Protein AF-A0AAJ1ZBH8-F1 (afdb_monomer)

Mean predicted aligned error: 4.45 Å

Secondary structure (DSSP, 8-state):
-EEEEEEEES--HHHHHHHHHHSEEEETTEEEEEEE-HHHHHHHHHHHHHHHHHS--SEEEEEE--SSSSS--EEEEES--

Nearest PDB structures (foldseek):
  4p6i-assembly1_A  TM=8.992E-01  e=1.006E-05  Escherichia coli K-12
  5dlj-assembly1_E  TM=9.193E-01  e=1.578E-05  Escherichia coli K-12
  4mak-assembly1_A  TM=9.253E-01  e=2.814E-05  Escherichia coli str. K-12 substr. MG1655
  8fyc-assembly1_A  TM=8.878E-01  e=8.947E-05  Megasphaera
  4qdl-assembly1_E  TM=8.558E-01  e=6.919E-05  Escherichia coli K-12

Sequence (81 aa):
MALVVVVTRDVADRFRGYLASVMLEVSTGVYVAPRMNKGVRERTWSVLAEWHRCEPRGSVAMVWRERTRSGVSGSRSWGRR

Radius of gyration: 12.24 Å; Cα contacts (8 Å, |Δi|>4): 124; chains: 1; bounding box: 31×22×28 Å

Foldseek 3Di:
DKKKKKAWDFDDVVLVVVLVVQFPCPDVRITIDRDDDPVRVVVNVVVVVVSCVVPVTTKMKMWIQDPPDDDDTDIDMDDDD

Solvent-accessible surface area (backbone atoms only — not comparable to full-atom values): 4607 Å² total; per-residue (Å²): 110,24,42,36,40,38,41,50,43,75,54,61,68,69,58,54,58,54,46,55,74,76,24,49,67,81,47,94,50,32,31,41,29,77,70,39,43,70,68,60,51,53,50,53,51,52,54,55,50,50,52,35,71,79,49,83,52,42,31,44,38,39,40,29,51,50,92,89,54,102,54,82,61,47,73,52,73,54,57,82,133

Structure (mmCIF, N/CA/C/O backbone):
data_AF-A0AAJ1ZBH8-F1
#
_entry.id   AF-A0AAJ1ZBH8-F1
#
loop_
_atom_site.group_PDB
_atom_site.id
_atom_site.type_symbol
_atom_site.label_atom_id
_atom_site.label_alt_id
_atom_site.label_comp_id
_atom_site.label_asym_id
_atom_site.label_entity_id
_atom_site.label_seq_id
_atom_site.pdbx_PDB_ins_code
_atom_site.Cartn_x
_atom_site.Cartn_y
_atom_site.Cartn_z
_atom_site.occupancy
_atom_site.B_iso_or_equiv
_atom_site.auth_seq_id
_atom_site.auth_comp_id
_atom_site.auth_asym_id
_atom_site.auth_atom_id
_atom_site.pdbx_PDB_model_num
ATOM 1 N N . MET A 1 1 ? 14.218 2.291 -11.133 1.00 83.94 1 MET A N 1
ATOM 2 C CA . MET A 1 1 ? 12.754 2.101 -11.237 1.00 83.94 1 MET A CA 1
ATOM 3 C C . MET A 1 1 ? 12.443 0.618 -11.162 1.00 83.94 1 MET A C 1
ATOM 5 O O . MET A 1 1 ? 13.162 -0.156 -11.789 1.00 83.94 1 MET A O 1
ATOM 9 N N . ALA A 1 2 ? 11.419 0.246 -10.401 1.00 86.88 2 ALA A N 1
ATOM 10 C CA . ALA A 1 2 ? 10.950 -1.128 -10.242 1.00 86.88 2 ALA A CA 1
ATOM 11 C C . ALA A 1 2 ? 9.417 -1.177 -10.256 1.00 86.88 2 ALA A C 1
ATOM 13 O O . ALA A 1 2 ? 8.778 -0.193 -9.878 1.00 86.88 2 ALA A O 1
ATOM 14 N N . LEU A 1 3 ? 8.866 -2.329 -10.646 1.00 92.69 3 LEU A N 1
ATOM 15 C CA . LEU A 1 3 ? 7.486 -2.687 -10.331 1.00 92.69 3 LEU A CA 1
ATOM 16 C C . LEU A 1 3 ? 7.354 -2.778 -8.807 1.00 92.69 3 LEU A C 1
ATOM 18 O O . LEU A 1 3 ? 8.186 -3.434 -8.171 1.00 92.69 3 LEU A O 1
ATOM 22 N N . VAL A 1 4 ? 6.336 -2.125 -8.251 1.00 95.81 4 VAL A N 1
ATOM 23 C CA . VAL A 1 4 ? 5.968 -2.192 -6.833 1.00 95.81 4 VAL A CA 1
ATOM 24 C C . VAL A 1 4 ? 4.509 -2.608 -6.724 1.00 95.81 4 VAL A C 1
ATOM 26 O O . VAL A 1 4 ? 3.659 -2.056 -7.422 1.00 95.81 4 VAL A O 1
ATOM 29 N N . VAL A 1 5 ? 4.236 -3.555 -5.834 1.00 97.12 5 VAL A N 1
ATOM 30 C CA . VAL A 1 5 ? 2.886 -3.961 -5.446 1.00 97.12 5 VAL A CA 1
ATOM 31 C C . VAL A 1 5 ? 2.731 -3.724 -3.949 1.00 97.12 5 VAL A C 1
ATOM 33 O O . VAL A 1 5 ? 3.618 -4.084 -3.174 1.00 97.12 5 VAL A O 1
ATOM 36 N N . VAL A 1 6 ? 1.624 -3.105 -3.549 1.00 97.94 6 VAL A N 1
ATOM 37 C CA . VAL A 1 6 ? 1.235 -2.924 -2.148 1.00 97.94 6 VAL A CA 1
ATOM 38 C C . VAL A 1 6 ? -0.108 -3.607 -1.932 1.00 97.94 6 VAL A C 1
ATOM 40 O O . VAL A 1 6 ? -1.047 -3.367 -2.681 1.00 97.94 6 VAL A O 1
ATOM 43 N N . VAL A 1 7 ? -0.196 -4.451 -0.911 1.00 98.06 7 VAL A N 1
ATOM 44 C CA . VAL A 1 7 ? -1.427 -5.119 -0.482 1.00 98.06 7 VAL A CA 1
ATOM 45 C C . VAL A 1 7 ? -1.784 -4.610 0.905 1.00 98.06 7 VAL A C 1
ATOM 47 O O . VAL A 1 7 ? -0.922 -4.588 1.784 1.00 98.06 7 VAL A O 1
ATOM 50 N N . THR A 1 8 ? -3.034 -4.208 1.110 1.00 97.62 8 THR A N 1
ATOM 51 C CA . THR A 1 8 ? -3.563 -3.769 2.403 1.00 97.62 8 THR A CA 1
ATOM 52 C C . THR A 1 8 ? -4.730 -4.648 2.843 1.00 97.62 8 THR A C 1
ATOM 54 O O . THR A 1 8 ? -5.480 -5.177 2.025 1.00 97.62 8 THR A O 1
ATOM 57 N N . ARG A 1 9 ? -4.894 -4.810 4.158 1.00 96.88 9 ARG A N 1
ATOM 58 C CA . ARG A 1 9 ? -6.049 -5.489 4.761 1.00 96.88 9 ARG A CA 1
ATOM 59 C C . ARG A 1 9 ? -6.438 -4.781 6.050 1.00 96.88 9 ARG A C 1
ATOM 61 O O . ARG A 1 9 ? -5.586 -4.613 6.915 1.00 96.88 9 ARG A O 1
ATOM 68 N N . ASP A 1 10 ? -7.714 -4.417 6.170 1.00 95.69 10 ASP A N 1
ATOM 69 C CA . ASP A 1 10 ? -8.305 -3.787 7.364 1.00 95.69 10 ASP A CA 1
ATOM 70 C C . ASP A 1 10 ? -7.540 -2.545 7.875 1.00 95.69 10 ASP A C 1
ATOM 72 O O . ASP A 1 10 ? -7.370 -2.333 9.070 1.00 95.69 10 ASP A O 1
ATOM 76 N N . VAL A 1 11 ? -7.024 -1.725 6.960 1.00 95.75 11 VAL A N 1
ATOM 77 C CA . VAL A 1 11 ? -6.361 -0.453 7.295 1.00 95.75 11 VAL A CA 1
ATOM 78 C C . VAL A 1 11 ? -7.376 0.690 7.350 1.00 95.75 11 VAL A C 1
ATOM 80 O O . VAL A 1 11 ? -8.416 0.622 6.699 1.00 95.75 11 VAL A O 1
ATOM 83 N N . ALA A 1 12 ? -7.058 1.765 8.074 1.00 94.25 12 ALA A N 1
ATOM 84 C CA . ALA A 1 12 ? -7.870 2.983 8.070 1.00 94.25 12 ALA A CA 1
ATOM 85 C C . ALA A 1 12 ? -7.976 3.601 6.658 1.00 94.25 12 ALA A C 1
ATOM 87 O O . ALA A 1 12 ? -7.029 3.533 5.869 1.00 94.25 12 ALA A O 1
ATOM 88 N N . ASP A 1 13 ? -9.087 4.279 6.354 1.00 93.06 13 ASP A N 1
ATOM 89 C CA . ASP A 1 13 ? -9.398 4.768 4.998 1.00 93.06 13 ASP A CA 1
ATOM 90 C C . ASP A 1 13 ? -8.335 5.705 4.406 1.00 93.06 13 ASP A C 1
ATOM 92 O O . ASP A 1 13 ? -8.078 5.679 3.199 1.00 93.06 13 ASP A O 1
ATOM 96 N N . ARG A 1 14 ? -7.629 6.468 5.255 1.00 95.44 14 ARG A N 1
ATOM 97 C CA . ARG A 1 14 ? -6.516 7.338 4.831 1.00 95.44 14 ARG A CA 1
ATOM 98 C C . ARG A 1 14 ? -5.433 6.592 4.044 1.00 95.44 14 ARG A C 1
ATOM 100 O O . ARG A 1 14 ? -4.876 7.153 3.103 1.00 95.44 14 ARG A O 1
ATOM 107 N N . PHE A 1 15 ? -5.170 5.322 4.375 1.00 97.38 15 PHE A N 1
ATOM 108 C CA . PHE A 1 15 ? -4.196 4.484 3.667 1.00 97.38 15 PHE A CA 1
ATOM 109 C C . PHE A 1 15 ? -4.614 4.270 2.216 1.00 97.38 15 PHE A C 1
ATOM 111 O O . PHE A 1 15 ? -3.787 4.393 1.314 1.00 97.38 15 PHE A O 1
ATOM 118 N N . ARG A 1 16 ? -5.901 3.980 1.999 1.00 95.62 16 ARG A N 1
ATOM 119 C CA . ARG A 1 16 ? -6.468 3.708 0.675 1.00 95.62 16 ARG A CA 1
ATOM 120 C C . ARG A 1 16 ? -6.439 4.963 -0.187 1.00 95.62 16 ARG A C 1
ATOM 122 O O . ARG A 1 16 ? -5.935 4.910 -1.303 1.00 95.62 16 ARG A O 1
ATOM 129 N N . GLY A 1 17 ? -6.876 6.098 0.367 1.00 96.12 17 GLY A N 1
ATOM 130 C CA . GLY A 1 17 ? -6.841 7.388 -0.328 1.00 96.12 17 GLY A CA 1
ATOM 131 C C . GLY A 1 17 ? -5.427 7.789 -0.756 1.00 96.12 17 GLY A C 1
ATOM 132 O O . GLY A 1 17 ? -5.204 8.165 -1.906 1.00 96.12 17 GLY A O 1
ATOM 133 N N . TYR A 1 18 ? -4.442 7.635 0.133 1.00 97.69 18 TYR A N 1
ATOM 134 C CA . TYR A 1 18 ? -3.049 7.916 -0.209 1.00 97.69 18 TYR A CA 1
ATOM 135 C C . TYR A 1 18 ? -2.501 6.963 -1.271 1.00 97.69 18 TYR A C 1
ATOM 137 O O . TYR A 1 18 ? -1.945 7.425 -2.264 1.00 97.69 18 TYR A O 1
ATOM 145 N N . LEU A 1 19 ? -2.673 5.649 -1.107 1.00 98.00 19 LEU A N 1
ATOM 146 C CA . LEU A 1 19 ? -2.168 4.670 -2.070 1.00 98.00 19 LEU A CA 1
ATOM 147 C C . LEU A 1 19 ? -2.798 4.845 -3.457 1.00 98.00 19 LEU A C 1
ATOM 149 O O . LEU A 1 19 ? -2.064 4.837 -4.441 1.00 98.00 19 LEU A O 1
ATOM 153 N N . ALA A 1 20 ? -4.106 5.099 -3.538 1.00 97.19 20 ALA A N 1
ATOM 154 C CA . ALA A 1 20 ? -4.799 5.381 -4.795 1.00 97.19 20 ALA A CA 1
ATOM 155 C C . ALA A 1 20 ? -4.308 6.670 -5.486 1.00 97.19 20 ALA A C 1
ATOM 157 O O . ALA A 1 20 ? -4.400 6.789 -6.704 1.00 97.19 20 AL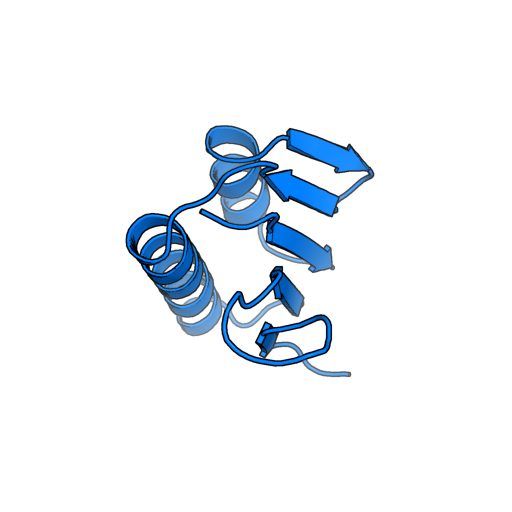A A O 1
ATOM 158 N N . SER A 1 21 ? -3.746 7.628 -4.738 1.00 96.50 21 SER A N 1
ATOM 159 C CA . 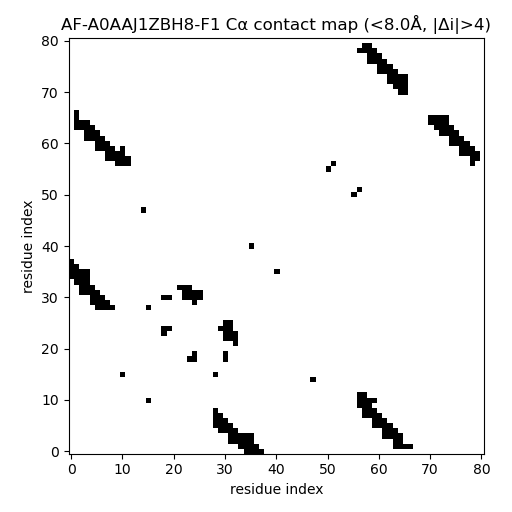SER A 1 21 ? -3.200 8.866 -5.318 1.00 96.50 21 SER A CA 1
ATOM 160 C C . SER A 1 21 ? -1.848 8.679 -6.021 1.00 96.50 21 SER A C 1
ATOM 162 O O . SER A 1 21 ? -1.473 9.494 -6.862 1.00 96.50 21 SER A O 1
ATOM 164 N N . VAL A 1 22 ? -1.101 7.618 -5.688 1.00 96.44 22 VAL A N 1
ATOM 165 C CA . VAL A 1 22 ? 0.260 7.369 -6.208 1.00 96.44 22 VAL A CA 1
ATOM 166 C C . VAL A 1 22 ? 0.417 6.018 -6.916 1.00 96.44 22 VAL A C 1
ATOM 168 O O . VAL A 1 22 ? 1.470 5.746 -7.500 1.00 96.44 22 VAL A O 1
ATOM 171 N N . MET A 1 23 ? -0.599 5.154 -6.865 1.00 97.88 23 MET A N 1
ATOM 172 C CA . MET A 1 23 ? -0.605 3.800 -7.423 1.00 97.88 23 MET A CA 1
ATOM 173 C C . MET A 1 23 ? -1.992 3.445 -7.976 1.00 97.88 23 MET A C 1
ATOM 175 O O . MET A 1 23 ? -3.007 3.943 -7.500 1.00 97.88 23 MET A O 1
ATOM 179 N N . LEU A 1 24 ? -2.043 2.530 -8.947 1.00 98.00 24 LEU A N 1
ATOM 180 C CA . LEU A 1 24 ? -3.295 2.004 -9.495 1.00 98.00 24 LEU A CA 1
ATOM 181 C C . LEU A 1 24 ? -3.869 0.917 -8.575 1.00 98.00 24 LEU A C 1
ATOM 183 O O . LEU A 1 24 ? -3.198 -0.092 -8.365 1.00 98.00 24 LEU A O 1
ATOM 187 N N . GLU A 1 25 ? -5.096 1.071 -8.074 1.00 98.19 25 GLU A N 1
ATOM 188 C CA . GLU A 1 25 ? -5.821 -0.007 -7.377 1.00 98.19 25 GLU A CA 1
ATOM 189 C C . GLU A 1 25 ? -6.390 -0.991 -8.416 1.00 98.19 25 GLU A C 1
ATOM 191 O O . GLU A 1 25 ? -7.315 -0.662 -9.152 1.00 98.19 25 GLU A O 1
ATOM 196 N N . VAL A 1 26 ? -5.800 -2.185 -8.524 1.00 98.00 26 VAL A N 1
ATOM 197 C CA . VAL A 1 26 ? -6.197 -3.216 -9.512 1.00 98.00 26 VAL A CA 1
ATOM 198 C C . VAL A 1 26 ? -7.240 -4.193 -8.967 1.00 98.00 26 VAL A C 1
ATOM 200 O O . VAL A 1 26 ? -7.897 -4.898 -9.723 1.00 98.00 26 VAL A O 1
ATOM 203 N N . SER A 1 27 ? -7.354 -4.263 -7.644 1.00 97.94 27 SER A N 1
ATOM 204 C CA .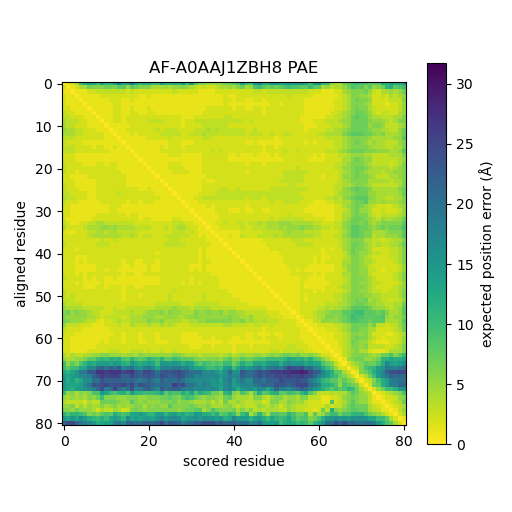 SER A 1 27 ? -8.345 -5.027 -6.892 1.00 97.94 27 SER A CA 1
ATOM 205 C C . SER A 1 27 ?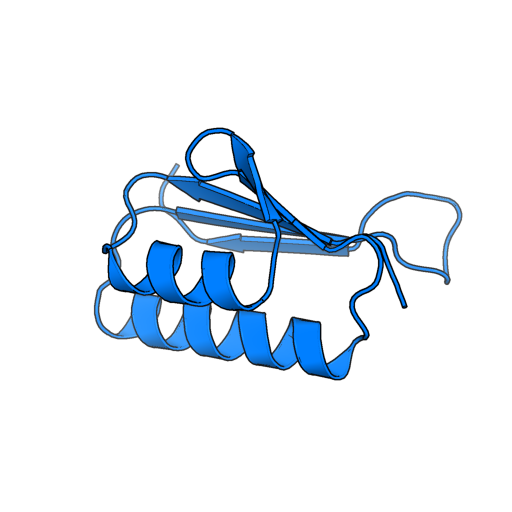 -8.450 -4.410 -5.499 1.00 97.94 27 SER A C 1
ATOM 207 O O . SER A 1 27 ? -7.602 -3.600 -5.124 1.00 97.94 27 SER A O 1
ATOM 209 N N . THR A 1 28 ? -9.460 -4.783 -4.716 1.00 96.38 28 THR A N 1
ATOM 210 C CA . THR A 1 28 ? -9.685 -4.229 -3.376 1.00 96.38 28 THR A CA 1
ATOM 211 C C . THR A 1 28 ? -8.432 -4.346 -2.506 1.00 96.38 28 THR A C 1
ATOM 213 O O . THR A 1 28 ? -8.009 -5.446 -2.158 1.00 96.38 28 THR A O 1
ATOM 216 N N . GLY A 1 29 ? -7.838 -3.202 -2.155 1.00 97.06 29 GLY A N 1
ATOM 217 C CA . GLY A 1 29 ? -6.633 -3.150 -1.323 1.00 97.06 29 GLY A CA 1
ATOM 218 C C . GLY A 1 29 ? -5.348 -3.608 -2.024 1.00 97.06 29 GLY A C 1
ATOM 219 O O . GLY A 1 29 ? -4.337 -3.800 -1.353 1.00 97.06 29 GLY A O 1
ATOM 220 N N . VAL A 1 30 ? -5.352 -3.784 -3.350 1.00 98.25 30 VAL A N 1
ATOM 221 C CA . VAL A 1 30 ? -4.175 -4.176 -4.139 1.00 98.25 30 VAL A CA 1
ATOM 222 C C . VAL A 1 30 ? -3.783 -3.040 -5.072 1.00 98.25 30 VAL A C 1
ATOM 224 O O . VAL A 1 30 ? -4.485 -2.733 -6.032 1.00 98.25 30 VAL A O 1
ATOM 227 N N . TYR A 1 31 ? -2.616 -2.459 -4.818 1.00 98.44 31 TYR A N 1
ATOM 228 C CA . TYR A 1 31 ? -2.102 -1.285 -5.508 1.00 98.44 31 TYR A CA 1
ATOM 229 C C . TYR A 1 31 ? -0.844 -1.624 -6.302 1.00 98.44 31 TYR A C 1
ATOM 231 O O . TYR A 1 31 ? 0.075 -2.261 -5.785 1.00 98.44 31 TYR A O 1
ATOM 239 N N . VAL A 1 32 ? -0.764 -1.159 -7.547 1.00 97.88 32 VAL A N 1
ATOM 240 C CA . VAL A 1 32 ? 0.342 -1.441 -8.467 1.00 97.88 32 VAL A CA 1
ATOM 241 C C . VAL A 1 32 ? 0.934 -0.143 -9.008 1.00 97.88 32 VAL A C 1
ATOM 243 O O . VAL A 1 32 ? 0.232 0.717 -9.536 1.00 97.88 32 VAL A O 1
ATOM 246 N N . ALA A 1 33 ? 2.259 -0.022 -8.924 1.00 96.81 33 ALA A N 1
ATOM 247 C CA . ALA A 1 33 ? 3.035 1.007 -9.607 1.00 96.81 33 ALA A CA 1
ATOM 248 C C . ALA A 1 33 ? 4.063 0.339 -10.535 1.00 96.81 33 ALA A C 1
ATOM 250 O O . ALA A 1 33 ? 5.074 -0.183 -10.051 1.00 96.81 33 ALA A O 1
ATOM 251 N N . PRO A 1 34 ? 3.861 0.369 -11.867 1.00 92.81 34 PRO A N 1
ATOM 252 C CA . PRO A 1 34 ? 4.771 -0.269 -12.824 1.00 92.81 34 PRO A CA 1
ATOM 253 C C . PRO A 1 34 ? 6.203 0.277 -12.772 1.00 92.81 34 PRO A C 1
ATOM 255 O O . PRO A 1 34 ? 7.166 -0.438 -13.056 1.00 92.81 34 PRO A O 1
ATOM 258 N N . ARG A 1 35 ? 6.352 1.562 -12.424 1.00 92.38 35 ARG A N 1
ATOM 259 C CA . ARG A 1 35 ? 7.640 2.257 -12.345 1.00 92.38 35 ARG A CA 1
ATOM 260 C C . ARG A 1 35 ? 7.688 3.178 -11.131 1.00 92.38 35 ARG A C 1
ATOM 262 O O . ARG A 1 35 ? 7.419 4.366 -11.239 1.00 92.38 35 ARG A O 1
ATOM 269 N N . MET A 1 36 ? 8.130 2.651 -9.995 1.00 93.81 36 MET A N 1
ATOM 270 C CA . MET A 1 36 ? 8.435 3.460 -8.814 1.00 93.81 36 MET A CA 1
ATOM 271 C C . MET A 1 36 ? 9.950 3.528 -8.602 1.00 93.81 36 MET A C 1
ATOM 273 O O . MET A 1 36 ? 10.671 2.527 -8.718 1.00 93.81 36 MET A O 1
ATOM 277 N N . ASN A 1 37 ? 10.477 4.727 -8.355 1.00 92.88 37 ASN A N 1
ATOM 278 C CA . ASN A 1 37 ? 11.879 4.890 -7.974 1.00 92.88 37 ASN A CA 1
ATOM 279 C C . ASN A 1 37 ? 12.072 4.568 -6.475 1.00 92.88 37 ASN A C 1
ATOM 281 O O . ASN A 1 37 ? 11.103 4.462 -5.724 1.00 92.88 37 ASN A O 1
ATOM 285 N N . LYS A 1 38 ? 13.326 4.374 -6.047 1.00 92.62 38 LYS A N 1
ATOM 286 C CA . LYS A 1 38 ? 13.647 3.989 -4.664 1.00 92.62 38 LYS A CA 1
ATOM 287 C C . LYS A 1 38 ? 13.172 5.038 -3.648 1.00 92.62 38 LYS A C 1
ATOM 289 O O . LYS A 1 38 ? 12.545 4.659 -2.670 1.00 92.62 38 LYS A O 1
ATOM 294 N N . GLY A 1 39 ? 13.398 6.326 -3.917 1.00 95.25 39 GLY A N 1
ATOM 295 C CA . GLY A 1 39 ? 13.032 7.410 -2.999 1.00 95.25 39 GLY A CA 1
ATOM 296 C C . GLY A 1 39 ? 11.521 7.556 -2.793 1.00 95.25 39 GLY A C 1
ATOM 297 O O . GLY A 1 39 ? 11.074 7.703 -1.661 1.00 95.25 39 GLY A O 1
ATOM 298 N N . VAL A 1 40 ? 10.722 7.449 -3.861 1.00 95.12 40 VAL A N 1
ATOM 299 C CA . VAL A 1 40 ? 9.251 7.447 -3.768 1.00 95.12 40 VAL A CA 1
ATOM 300 C C . VAL A 1 40 ? 8.788 6.241 -2.962 1.00 95.12 40 VAL A C 1
ATOM 302 O O . VAL A 1 40 ? 8.016 6.408 -2.030 1.00 95.12 40 VAL A O 1
ATOM 305 N N . ARG A 1 41 ? 9.325 5.048 -3.245 1.00 95.44 41 ARG A N 1
ATOM 306 C CA . ARG A 1 41 ? 8.982 3.827 -2.504 1.00 95.44 41 ARG A CA 1
ATOM 307 C C . ARG A 1 41 ? 9.296 3.939 -1.010 1.00 95.44 41 ARG A C 1
ATOM 309 O O . ARG A 1 41 ? 8.465 3.578 -0.184 1.00 95.44 41 ARG A O 1
ATOM 316 N N . GLU A 1 42 ? 10.482 4.431 -0.662 1.00 95.94 42 GLU A N 1
ATOM 317 C CA . GLU A 1 42 ? 10.896 4.629 0.731 1.00 95.94 42 GLU A CA 1
ATOM 318 C C . GLU A 1 42 ? 10.021 5.666 1.434 1.00 95.94 42 GLU A C 1
ATOM 320 O O . GLU A 1 42 ? 9.579 5.425 2.554 1.00 95.94 42 GLU A O 1
ATOM 325 N N . ARG A 1 43 ? 9.692 6.773 0.759 1.00 97.38 43 ARG A N 1
ATOM 326 C CA . ARG A 1 43 ? 8.776 7.787 1.292 1.00 97.38 43 ARG A CA 1
ATOM 327 C C . ARG A 1 43 ? 7.371 7.230 1.510 1.00 97.38 43 ARG A C 1
ATOM 329 O O . ARG A 1 43 ? 6.825 7.415 2.592 1.00 97.38 43 ARG A O 1
ATOM 336 N N . THR A 1 44 ? 6.817 6.518 0.528 1.00 97.25 44 THR A N 1
ATOM 337 C CA . THR A 1 44 ? 5.523 5.834 0.648 1.00 97.25 44 THR A CA 1
ATOM 338 C C . THR A 1 44 ? 5.530 4.898 1.850 1.00 97.25 44 THR A C 1
ATOM 340 O O . THR A 1 44 ? 4.639 4.977 2.686 1.00 97.25 44 THR A O 1
ATOM 343 N N . TRP A 1 45 ? 6.564 4.066 2.001 1.00 97.50 45 TRP A N 1
ATOM 344 C CA . TRP A 1 45 ? 6.681 3.165 3.145 1.00 97.50 45 TRP A CA 1
ATOM 345 C C . TRP A 1 45 ? 6.728 3.909 4.483 1.00 97.50 45 TRP A C 1
ATOM 347 O O . TRP A 1 45 ? 6.026 3.516 5.410 1.00 97.50 45 TRP A O 1
ATOM 357 N N . SER A 1 46 ? 7.505 4.992 4.585 1.00 97.81 46 SER A N 1
ATOM 358 C CA . SER A 1 46 ? 7.599 5.797 5.808 1.00 97.81 46 SER A CA 1
ATOM 359 C C . SER A 1 46 ? 6.255 6.395 6.227 1.00 97.81 46 SER A C 1
ATOM 361 O O . SER A 1 46 ? 5.909 6.291 7.401 1.00 97.81 46 SER A O 1
ATOM 363 N N . VAL A 1 47 ? 5.479 6.940 5.280 1.00 97.50 47 VAL A N 1
ATOM 364 C CA . VAL A 1 47 ? 4.132 7.484 5.543 1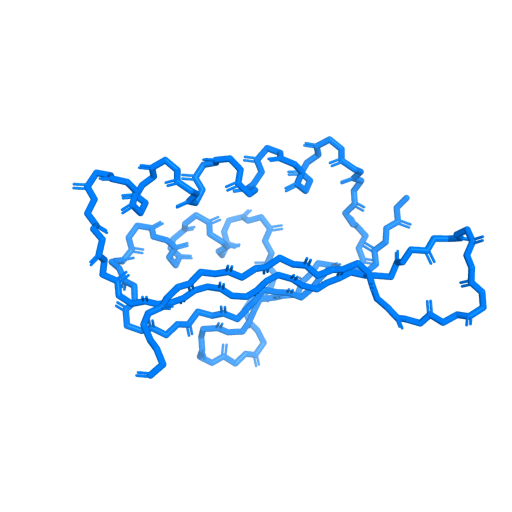.00 97.50 47 VAL A CA 1
ATOM 365 C C . VAL 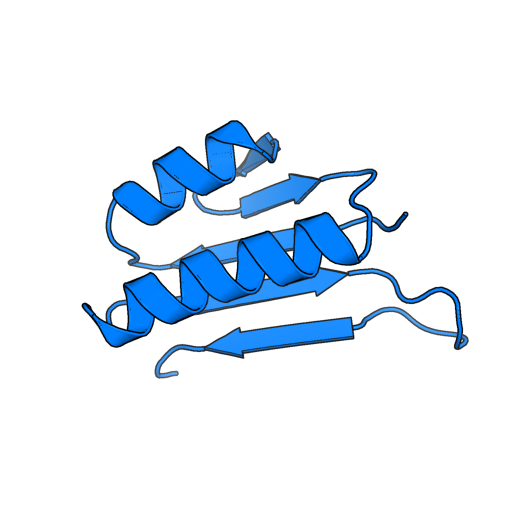A 1 47 ? 3.204 6.399 6.093 1.00 97.50 47 VAL A C 1
ATOM 367 O O . VAL A 1 47 ? 2.581 6.581 7.137 1.00 97.50 47 VAL A O 1
ATOM 370 N N . LEU A 1 48 ? 3.153 5.236 5.433 1.00 97.25 48 LEU A N 1
ATOM 371 C CA . LEU A 1 48 ? 2.312 4.119 5.874 1.00 97.25 48 LEU A CA 1
ATOM 372 C C . LEU A 1 48 ? 2.738 3.598 7.259 1.00 97.25 48 LEU A C 1
ATOM 374 O O . LEU A 1 48 ? 1.881 3.286 8.085 1.00 97.25 48 LEU A O 1
ATOM 378 N N . ALA A 1 49 ? 4.048 3.525 7.527 1.00 96.75 49 ALA A N 1
ATOM 379 C CA . ALA A 1 49 ? 4.580 3.100 8.824 1.00 96.75 49 ALA A CA 1
ATOM 380 C C . ALA A 1 49 ? 4.190 4.072 9.938 1.00 96.75 49 ALA A C 1
ATOM 382 O O . ALA A 1 49 ? 3.830 3.653 11.033 1.00 96.75 49 ALA A O 1
ATOM 383 N N . GLU A 1 50 ? 4.303 5.371 9.670 1.00 96.75 50 GLU A N 1
ATOM 384 C CA . GLU A 1 50 ? 3.987 6.424 10.627 1.00 96.75 50 GLU A CA 1
ATOM 385 C C . GLU A 1 50 ? 2.511 6.402 11.003 1.00 96.75 50 GLU A C 1
ATOM 387 O O . GLU A 1 50 ? 2.181 6.371 12.186 1.00 96.75 50 GLU A O 1
ATOM 392 N N . TRP A 1 51 ? 1.625 6.298 10.014 1.00 96.12 51 TRP A N 1
ATOM 393 C CA . TRP A 1 51 ? 0.195 6.165 10.270 1.00 96.12 51 TRP A CA 1
ATOM 394 C C . TRP A 1 51 ? -0.138 4.912 11.068 1.00 96.12 51 TRP A C 1
ATOM 396 O O . TRP A 1 51 ? -0.923 4.992 12.010 1.00 96.12 51 TRP A O 1
ATOM 406 N N . HIS A 1 52 ? 0.502 3.786 10.747 1.00 94.88 52 HIS A N 1
ATOM 407 C CA . HIS A 1 52 ? 0.314 2.545 11.490 1.00 94.88 52 HIS A CA 1
ATOM 408 C C . HIS A 1 52 ? 0.867 2.638 12.924 1.00 94.88 52 HIS A C 1
ATOM 410 O O . HIS A 1 52 ? 0.334 2.005 13.827 1.00 94.88 52 HIS A O 1
ATOM 416 N N . ARG A 1 53 ? 1.918 3.430 13.183 1.00 94.00 53 ARG A N 1
ATOM 417 C CA . ARG A 1 53 ? 2.378 3.693 14.560 1.00 94.00 53 ARG A CA 1
ATOM 418 C C . ARG A 1 53 ? 1.355 4.495 15.360 1.00 94.00 53 ARG A C 1
ATOM 420 O O . ARG A 1 53 ? 1.169 4.205 16.536 1.00 94.00 53 ARG A O 1
ATOM 427 N N . CYS A 1 54 ? 0.711 5.482 14.740 1.00 94.38 54 CYS A N 1
ATOM 428 C CA . CYS A 1 54 ? -0.341 6.267 15.389 1.00 94.38 54 CYS A CA 1
ATOM 429 C C . CYS A 1 54 ? -1.615 5.446 15.629 1.00 94.38 54 CYS A C 1
ATOM 431 O O . CYS A 1 54 ? -2.313 5.670 16.611 1.00 94.38 54 CYS A O 1
ATOM 433 N N . GLU A 1 55 ? -1.925 4.514 14.730 1.00 93.00 55 GLU A N 1
ATOM 434 C CA . GLU A 1 55 ? -3.131 3.691 14.772 1.00 93.00 55 GLU A CA 1
ATOM 435 C C . GLU A 1 55 ? -2.802 2.271 14.276 1.00 93.00 55 GLU A C 1
ATOM 437 O O . GLU A 1 55 ? -2.877 1.993 13.073 1.00 93.00 55 GLU A O 1
ATOM 442 N N . PRO A 1 56 ? -2.378 1.367 15.177 1.00 90.38 56 PRO A N 1
ATOM 443 C CA . PRO A 1 56 ? -1.899 0.036 14.812 1.00 90.38 56 PRO A CA 1
ATOM 444 C C . PRO A 1 56 ? -3.066 -0.907 14.500 1.00 90.38 56 PRO A C 1
ATOM 446 O O . PRO A 1 56 ? -3.435 -1.765 15.306 1.00 90.38 56 PRO A O 1
ATOM 449 N N . ARG A 1 57 ? -3.643 -0.735 13.308 1.00 92.06 57 ARG A N 1
ATOM 450 C CA . ARG A 1 57 ? -4.760 -1.517 12.773 1.00 92.06 57 ARG A CA 1
ATOM 451 C C . ARG A 1 57 ? -4.419 -2.089 11.394 1.00 92.06 57 ARG A C 1
ATOM 453 O O . ARG A 1 57 ? -3.817 -1.414 10.557 1.00 92.06 57 ARG A O 1
ATOM 460 N N . GLY A 1 58 ? -4.860 -3.322 11.155 1.00 95.00 58 GLY A N 1
ATOM 461 C CA . GLY A 1 58 ? -4.742 -3.979 9.860 1.00 95.00 58 GLY A CA 1
ATOM 462 C C . GLY A 1 58 ? -3.326 -4.435 9.524 1.00 95.00 58 GLY A C 1
ATOM 463 O O . GLY A 1 58 ? -2.489 -4.686 10.393 1.00 95.00 58 GLY A O 1
ATOM 464 N N . SER A 1 59 ? -3.070 -4.593 8.229 1.00 96.31 59 SER A N 1
ATOM 465 C CA . SER A 1 59 ? -1.773 -5.011 7.704 1.00 96.31 59 SER A CA 1
ATOM 466 C C . SER A 1 59 ? -1.487 -4.397 6.339 1.00 96.31 59 SER A C 1
ATOM 468 O O . SER A 1 59 ? -2.401 -4.097 5.565 1.00 96.31 59 SER A O 1
ATOM 470 N N . VAL A 1 60 ? -0.197 -4.220 6.047 1.00 97.31 60 VAL A N 1
ATOM 471 C CA . VAL A 1 60 ? 0.299 -3.782 4.740 1.00 97.31 60 VAL A CA 1
ATOM 472 C C . VAL A 1 60 ? 1.513 -4.621 4.366 1.00 97.31 60 VAL A C 1
ATOM 474 O O . VAL A 1 60 ? 2.430 -4.787 5.171 1.00 97.31 60 VAL A O 1
ATOM 477 N N . ALA A 1 61 ? 1.547 -5.100 3.128 1.00 97.25 61 ALA A N 1
ATOM 478 C CA . ALA A 1 61 ? 2.709 -5.722 2.511 1.00 97.25 61 ALA A CA 1
ATOM 479 C C . ALA A 1 61 ? 3.105 -4.941 1.257 1.00 97.25 61 ALA A C 1
ATOM 481 O O . ALA A 1 61 ? 2.264 -4.644 0.418 1.00 97.25 61 ALA A O 1
ATOM 482 N N . MET A 1 62 ? 4.387 -4.624 1.116 1.00 97.19 62 MET A N 1
ATOM 483 C CA . MET A 1 62 ? 4.967 -4.005 -0.071 1.00 97.19 62 MET A CA 1
ATOM 484 C C . MET A 1 62 ? 6.023 -4.940 -0.652 1.00 97.19 62 MET A C 1
ATOM 486 O O . MET A 1 62 ? 6.955 -5.331 0.051 1.00 97.19 62 MET A O 1
ATOM 490 N N . VAL A 1 63 ? 5.915 -5.250 -1.941 1.00 95.12 63 VAL A N 1
ATOM 491 C CA . VAL A 1 63 ? 6.897 -6.047 -2.685 1.00 95.12 63 VAL A CA 1
ATOM 492 C C . VAL A 1 63 ? 7.365 -5.294 -3.921 1.00 95.12 63 VAL A C 1
ATOM 494 O O . VAL A 1 63 ? 6.593 -4.585 -4.566 1.00 95.12 63 VAL A O 1
ATOM 497 N N . TRP A 1 64 ? 8.643 -5.426 -4.264 1.00 93.00 64 TRP A N 1
ATOM 498 C CA . TRP A 1 64 ? 9.202 -4.821 -5.467 1.00 93.00 64 TRP A CA 1
ATOM 499 C C . TRP A 1 64 ? 10.297 -5.674 -6.086 1.00 93.00 64 TRP A C 1
ATOM 501 O O . TRP A 1 64 ? 10.970 -6.455 -5.417 1.00 93.00 64 TRP A O 1
ATOM 511 N N . ARG A 1 65 ? 10.527 -5.475 -7.384 1.00 85.12 65 ARG A N 1
ATOM 512 C CA . ARG A 1 65 ? 11.657 -6.102 -8.077 1.00 85.12 65 ARG A CA 1
ATOM 513 C C . ARG A 1 65 ? 12.965 -5.364 -7.764 1.00 85.12 65 ARG A C 1
ATOM 515 O O . ARG A 1 65 ? 13.109 -4.188 -8.098 1.00 85.12 65 ARG A O 1
ATOM 522 N N . GLU A 1 66 ? 13.931 -6.049 -7.161 1.00 76.62 66 GLU A N 1
ATOM 523 C CA . GLU A 1 66 ? 15.306 -5.554 -6.994 1.00 76.62 66 GLU A CA 1
ATOM 524 C C . GLU A 1 66 ? 16.101 -5.798 -8.296 1.00 76.62 66 GLU A C 1
ATOM 526 O O . GLU A 1 66 ? 15.881 -6.798 -8.979 1.00 76.62 66 GLU A O 1
ATOM 531 N N . ARG A 1 67 ? 17.005 -4.888 -8.692 1.00 66.69 67 ARG A N 1
ATOM 532 C CA . ARG A 1 67 ? 17.822 -5.056 -9.919 1.00 66.69 67 ARG A CA 1
ATOM 533 C C . ARG A 1 67 ? 19.119 -5.845 -9.699 1.00 66.69 67 ARG A C 1
ATOM 535 O O . ARG A 1 67 ? 19.752 -6.213 -10.678 1.00 66.69 67 ARG A O 1
ATOM 542 N N . THR A 1 68 ? 19.529 -6.073 -8.454 1.00 64.94 68 THR A N 1
ATOM 543 C CA . THR A 1 68 ? 20.901 -6.477 -8.100 1.00 64.94 68 THR A CA 1
ATOM 544 C C . THR A 1 68 ? 21.112 -7.975 -7.886 1.00 64.94 68 THR A C 1
ATOM 546 O O . THR A 1 68 ? 22.253 -8.390 -7.716 1.00 64.94 68 THR A O 1
ATOM 549 N N . ARG A 1 69 ? 20.070 -8.813 -7.909 1.00 49.31 69 ARG A N 1
ATOM 550 C CA . ARG A 1 69 ? 20.223 -10.263 -7.725 1.00 49.31 69 ARG A CA 1
ATOM 551 C C . ARG A 1 69 ? 19.205 -11.017 -8.570 1.00 49.31 69 ARG A C 1
ATOM 553 O O . ARG A 1 69 ? 18.090 -10.545 -8.764 1.00 49.31 69 ARG A O 1
ATOM 560 N N . SER A 1 70 ? 19.620 -12.161 -9.098 1.00 51.62 70 SER A N 1
ATOM 561 C CA . SER A 1 70 ? 18.815 -13.144 -9.823 1.00 51.62 70 SER A CA 1
ATOM 562 C C . SER A 1 70 ? 17.627 -13.621 -8.973 1.00 51.62 70 SER A C 1
ATOM 564 O O . SER A 1 70 ? 17.688 -14.646 -8.306 1.00 51.62 70 SER A O 1
ATOM 566 N N . GLY A 1 71 ? 16.554 -12.832 -8.945 1.00 55.25 71 GLY A N 1
ATOM 567 C CA . GLY A 1 71 ? 15.331 -13.135 -8.208 1.00 55.25 71 GLY A CA 1
ATOM 568 C C . GLY A 1 71 ? 14.487 -11.893 -7.910 1.00 55.25 71 GLY A C 1
ATOM 569 O O . GLY A 1 71 ? 15.003 -10.819 -7.608 1.00 55.25 71 GLY A O 1
ATOM 570 N N . VAL A 1 72 ? 13.166 -12.049 -7.990 1.00 56.03 72 VAL A N 1
ATOM 571 C CA . VAL A 1 72 ? 12.196 -11.209 -7.256 1.00 56.03 72 VAL A CA 1
ATOM 572 C C . VAL A 1 72 ? 12.390 -11.576 -5.763 1.00 56.03 72 VAL A C 1
ATOM 574 O O . VAL A 1 72 ? 12.628 -12.743 -5.481 1.00 56.03 72 VAL A O 1
ATOM 577 N N . SER A 1 73 ? 12.403 -10.729 -4.734 1.00 66.50 73 SER A N 1
ATOM 578 C CA . SER A 1 73 ? 11.767 -9.440 -4.477 1.00 66.50 73 SER A CA 1
ATOM 579 C C . SER A 1 73 ? 12.476 -8.776 -3.288 1.00 66.50 73 SER A C 1
ATOM 581 O O . SER A 1 73 ? 12.866 -9.469 -2.350 1.00 66.50 73 SER A O 1
ATOM 583 N N . GLY A 1 74 ? 12.543 -7.448 -3.242 1.00 77.00 74 GLY A N 1
ATOM 584 C CA . GLY A 1 74 ? 12.582 -6.770 -1.949 1.00 77.00 74 GLY A CA 1
ATOM 585 C C . GLY A 1 74 ? 11.166 -6.750 -1.368 1.00 77.00 74 GLY A C 1
ATOM 586 O O . GLY A 1 74 ? 10.201 -6.537 -2.107 1.00 77.00 74 GLY A O 1
ATOM 587 N N . SER A 1 75 ? 11.018 -7.018 -0.072 1.00 86.25 75 SER A N 1
ATOM 588 C CA . SER A 1 75 ? 9.714 -7.034 0.596 1.00 86.25 75 SER A CA 1
ATOM 589 C C . SER A 1 75 ? 9.775 -6.350 1.948 1.00 86.25 75 SER A C 1
ATOM 591 O O . SER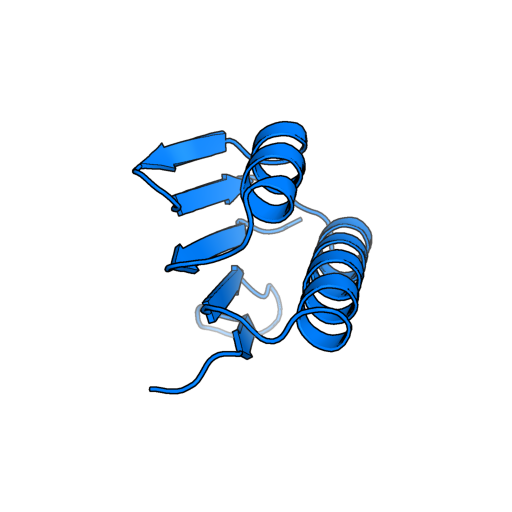 A 1 75 ? 10.768 -6.467 2.667 1.00 86.25 75 SER A O 1
ATOM 593 N N . ARG A 1 76 ? 8.692 -5.678 2.327 1.00 87.62 76 ARG A N 1
ATOM 594 C CA . ARG A 1 76 ? 8.465 -5.225 3.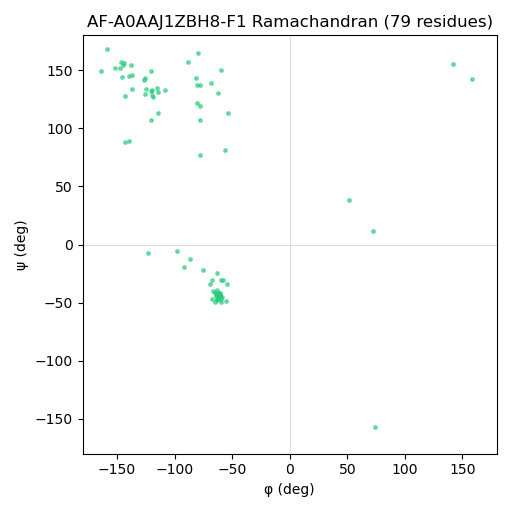698 1.00 87.62 76 ARG A CA 1
ATOM 595 C C . ARG A 1 76 ? 7.002 -5.427 4.065 1.00 87.62 76 ARG A C 1
ATOM 597 O O . ARG A 1 76 ? 6.131 -5.272 3.214 1.00 87.62 76 ARG A O 1
ATOM 604 N N . SER A 1 77 ? 6.727 -5.766 5.316 1.00 88.56 77 SER A N 1
ATOM 605 C CA . SER A 1 77 ? 5.362 -6.000 5.784 1.00 88.56 77 SER A CA 1
ATOM 606 C C . SER A 1 77 ? 5.215 -5.698 7.268 1.00 88.56 77 SER A C 1
ATOM 608 O O . SER A 1 77 ? 6.162 -5.877 8.034 1.00 88.56 77 SER A O 1
ATOM 610 N N . TRP A 1 78 ? 4.010 -5.314 7.670 1.00 89.94 78 TRP A N 1
ATOM 611 C CA . TRP A 1 78 ? 3.576 -5.235 9.065 1.00 89.94 78 TRP A CA 1
ATOM 612 C C . TRP A 1 78 ? 2.108 -5.631 9.192 1.00 89.94 78 TRP A C 1
ATOM 614 O O . TRP A 1 78 ? 1.344 -5.539 8.231 1.00 89.94 78 TRP A O 1
ATOM 624 N N . GLY A 1 79 ? 1.740 -6.075 10.391 1.00 79.75 79 GLY A N 1
ATOM 625 C CA . GLY A 1 79 ? 0.419 -6.588 10.743 1.00 79.75 79 GLY A CA 1
ATOM 626 C C . GLY A 1 79 ? 0.539 -7.767 11.710 1.00 79.75 79 GLY A C 1
ATOM 627 O O . GLY A 1 79 ? 1.578 -8.432 11.749 1.00 79.75 79 GLY A O 1
ATOM 628 N N . ARG A 1 80 ? -0.502 -8.024 12.509 1.00 66.75 80 ARG A N 1
ATOM 629 C CA .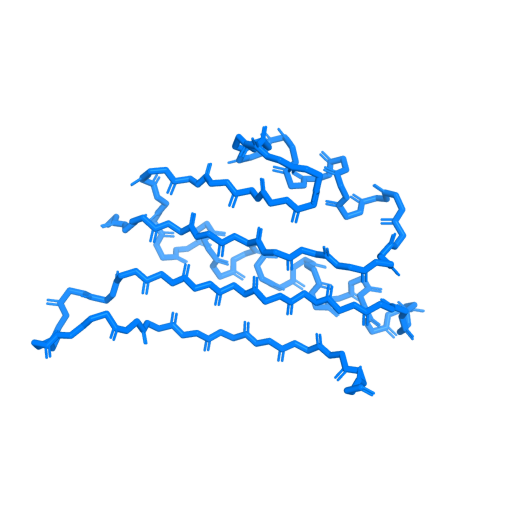 ARG A 1 80 ? -0.615 -9.288 13.257 1.00 66.75 80 ARG A CA 1
ATOM 630 C C . ARG A 1 80 ? -1.150 -10.358 12.297 1.00 66.75 80 ARG A C 1
ATOM 632 O O . ARG A 1 80 ? -2.002 -10.036 11.471 1.00 66.75 80 ARG A O 1
ATOM 639 N N . ARG A 1 81 ? -0.578 -11.565 12.353 1.00 52.06 81 ARG A N 1
ATOM 640 C CA . ARG A 1 81 ? -1.018 -12.704 11.529 1.00 52.06 81 ARG A CA 1
ATOM 641 C C . ARG A 1 81 ? -2.461 -13.078 11.833 1.00 52.06 81 ARG A C 1
ATOM 643 O O . ARG A 1 81 ? -2.816 -13.009 13.029 1.00 52.06 81 ARG A O 1
#

pLDDT: mean 90.39, std 12.26, range [49.31, 98.44]